Protein AF-A0A3D4V4F9-F1 (afdb_monomer_lite)

Foldseek 3Di:
DDEEEWEQAAADPLAFGWTALPDPVRHIDTQEAAEAEAQYKYKYALNRQDLLFFKAKAKPAAPQFAHGGDAPVQQQQQKWFQAPVGDIDGGVVNGRHRHGMIMGRHHRDPDQPDPPHIWIKMGGPNHGNHIYTYGYHD

Sequence (138 aa):
MGGHIYTVASVDGSSHYVFSGYNADGTNANDPSLYVIAGHTYIFDLAYANGSHPFAIRTGGSAAGAGTNLSSSNGGNNLIHISTNGTVTTGTSANAQSSGYLIWKVPHFAANQHASTGDYHYQCTSHAAMFGQIFIMS

Secondary structure (DSSP, 8-state):
--EEEEEEEEEETTTEEEETT-STTS--EESPPEEEETT-EEEEEETT--TTS-EEEEEEEBTTB--EEPPTTTTGGGEEEE-TT--EEEGGGGSSBSSEEEEEE----SS---TTS-EEEEEETTEEEEEEEEEEE-

Structure (mmCIF, N/CA/C/O backbone):
data_AF-A0A3D4V4F9-F1
#
_entry.id   AF-A0A3D4V4F9-F1
#
loop_
_atom_site.group_PDB
_atom_site.id
_atom_site.type_symbol
_atom_site.label_atom_id
_atom_site.label_alt_id
_atom_site.label_comp_id
_atom_site.label_asym_id
_atom_site.label_entity_id
_atom_site.label_seq_id
_atom_site.pdbx_PDB_ins_code
_atom_site.Cartn_x
_atom_site.Cartn_y
_atom_site.Cartn_z
_atom_site.occupancy
_atom_site.B_iso_or_equiv
_atom_site.auth_seq_id
_atom_site.auth_comp_id
_atom_site.auth_asym_id
_atom_site.auth_atom_id
_atom_site.pdbx_PDB_model_num
ATOM 1 N N . MET A 1 1 ? -14.754 -15.006 -1.760 1.00 49.28 1 MET A N 1
ATOM 2 C CA . MET A 1 1 ? -13.768 -13.946 -2.060 1.00 49.28 1 MET A CA 1
ATOM 3 C C . MET A 1 1 ? -12.435 -14.395 -1.493 1.00 49.28 1 MET A C 1
ATOM 5 O O . MET A 1 1 ? -12.379 -14.658 -0.298 1.00 49.28 1 MET A O 1
ATOM 9 N N . GLY A 1 2 ? -11.422 -14.593 -2.339 1.00 57.12 2 GLY A N 1
ATOM 10 C CA . GLY A 1 2 ? -10.064 -14.910 -1.886 1.00 57.12 2 GLY A CA 1
ATOM 11 C C . GLY A 1 2 ? -9.382 -13.657 -1.336 1.00 57.12 2 GLY A C 1
ATOM 12 O O . GLY A 1 2 ? -9.621 -12.563 -1.844 1.00 57.12 2 GLY A O 1
ATOM 13 N N . GLY A 1 3 ? -8.592 -13.807 -0.274 1.00 65.56 3 GLY A N 1
ATOM 14 C CA . GLY A 1 3 ? -7.684 -12.762 0.194 1.00 65.56 3 GLY A CA 1
ATOM 15 C C . GLY A 1 3 ? -6.326 -12.926 -0.480 1.00 65.56 3 GLY A C 1
ATOM 16 O O . GLY A 1 3 ? -5.833 -14.048 -0.581 1.00 65.56 3 GLY A O 1
ATOM 17 N N . HIS A 1 4 ? -5.731 -11.823 -0.930 1.00 90.12 4 HIS A N 1
ATOM 18 C CA . HIS A 1 4 ? -4.363 -11.797 -1.453 1.00 90.12 4 HIS A CA 1
ATOM 19 C C . HIS A 1 4 ? -3.451 -11.097 -0.445 1.00 90.12 4 HIS A C 1
ATOM 21 O O . HIS A 1 4 ? -3.852 -10.087 0.137 1.00 90.12 4 HIS A O 1
ATOM 27 N N . ILE A 1 5 ? -2.244 -11.624 -0.236 1.00 95.81 5 ILE A N 1
ATOM 28 C CA . ILE A 1 5 ? -1.264 -11.060 0.698 1.00 95.81 5 ILE A CA 1
ATOM 29 C C . ILE A 1 5 ? -0.084 -10.506 -0.098 1.00 95.81 5 ILE A C 1
ATOM 31 O O . ILE A 1 5 ? 0.519 -11.226 -0.890 1.00 95.81 5 ILE A O 1
ATOM 35 N N . TYR A 1 6 ? 0.247 -9.243 0.146 1.00 97.81 6 TYR A N 1
ATOM 36 C CA . TYR A 1 6 ? 1.509 -8.628 -0.238 1.00 97.81 6 TYR A CA 1
ATOM 37 C C . TYR A 1 6 ? 2.399 -8.523 1.000 1.00 97.81 6 TYR A C 1
ATOM 39 O O . TYR A 1 6 ? 2.051 -7.821 1.951 1.00 97.81 6 TYR A O 1
ATOM 47 N N . THR A 1 7 ? 3.549 -9.194 0.994 1.00 98.06 7 THR A N 1
ATOM 48 C CA . THR A 1 7 ? 4.531 -9.080 2.080 1.00 98.06 7 THR A CA 1
ATOM 49 C C . THR A 1 7 ? 5.506 -7.948 1.786 1.00 98.06 7 THR A C 1
ATOM 51 O O . THR A 1 7 ? 6.323 -8.040 0.870 1.00 98.06 7 THR A O 1
ATOM 54 N N . VAL A 1 8 ? 5.443 -6.887 2.589 1.00 98.31 8 VAL A N 1
ATOM 55 C CA . VAL A 1 8 ? 6.395 -5.772 2.585 1.00 98.31 8 VAL A CA 1
ATOM 56 C C . VAL A 1 8 ? 7.515 -6.125 3.564 1.00 98.31 8 VAL A C 1
ATOM 58 O O . VAL A 1 8 ? 7.430 -5.869 4.766 1.00 98.31 8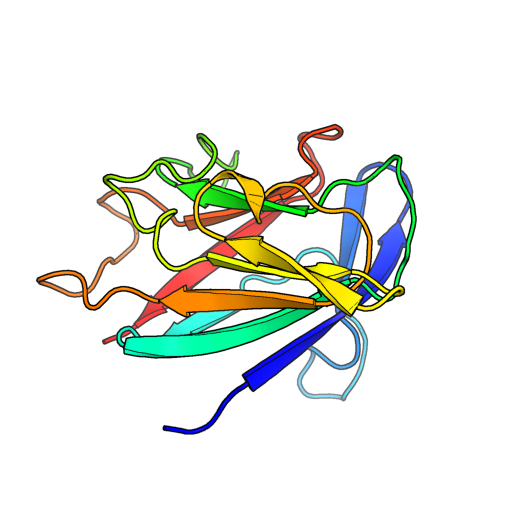 VAL A O 1
ATOM 61 N N . ALA A 1 9 ? 8.540 -6.807 3.059 1.00 97.75 9 ALA A N 1
ATOM 62 C CA . ALA A 1 9 ? 9.529 -7.497 3.885 1.00 97.75 9 ALA A CA 1
ATOM 63 C C . ALA A 1 9 ? 10.581 -6.568 4.496 1.00 97.75 9 ALA A C 1
ATOM 65 O O . ALA A 1 9 ? 11.042 -6.805 5.611 1.00 97.75 9 ALA A O 1
ATOM 66 N N . SER A 1 10 ? 10.978 -5.518 3.779 1.00 98.25 10 SER A N 1
ATOM 67 C CA . SER A 1 10 ? 11.996 -4.574 4.240 1.00 98.25 10 SER A CA 1
ATOM 68 C C . SER A 1 10 ? 11.801 -3.188 3.624 1.00 98.25 10 SER A C 1
ATOM 70 O O . SER A 1 10 ? 10.870 -2.946 2.852 1.00 98.25 10 SER A O 1
ATOM 72 N N . VAL A 1 11 ? 12.688 -2.267 3.991 1.00 97.69 11 VAL A N 1
ATOM 73 C CA . VAL A 1 11 ? 12.829 -0.945 3.375 1.00 97.69 11 VAL A CA 1
ATOM 74 C C . VAL A 1 11 ? 14.259 -0.786 2.868 1.00 97.69 11 VAL A C 1
ATOM 76 O O . VAL A 1 11 ? 15.183 -1.347 3.459 1.00 97.69 11 VAL A O 1
ATOM 79 N N . ASP A 1 12 ? 14.440 -0.028 1.794 1.00 97.06 12 ASP A N 1
ATOM 80 C CA . ASP A 1 12 ? 15.752 0.378 1.291 1.00 97.06 12 ASP A CA 1
ATOM 81 C C . ASP A 1 12 ? 15.937 1.879 1.537 1.00 97.06 12 ASP A C 1
ATOM 83 O O . ASP A 1 12 ? 15.415 2.738 0.812 1.00 97.06 12 ASP A O 1
ATOM 87 N N . GLY A 1 13 ? 16.603 2.181 2.654 1.00 96.12 13 GLY A N 1
ATOM 88 C CA . GLY A 1 13 ? 16.777 3.539 3.158 1.00 96.12 13 GLY A CA 1
ATOM 89 C C . GLY A 1 13 ? 15.450 4.297 3.259 1.00 96.12 13 GLY A C 1
ATOM 90 O O . GLY A 1 13 ? 14.454 3.785 3.767 1.00 96.12 13 GLY A O 1
ATOM 91 N N . SER A 1 14 ? 15.445 5.530 2.754 1.00 96.56 14 SER A N 1
ATOM 92 C CA . SER A 1 14 ? 14.262 6.398 2.657 1.00 96.56 14 SER A CA 1
ATOM 93 C C . SER A 1 14 ? 13.655 6.412 1.250 1.00 96.56 14 SER A C 1
ATOM 95 O O . SER A 1 14 ? 12.904 7.333 0.925 1.00 96.56 14 SER A O 1
ATOM 97 N N . SER A 1 15 ? 14.015 5.437 0.410 1.00 96.19 15 SER A N 1
ATOM 98 C CA . SER A 1 15 ? 13.671 5.440 -1.012 1.00 96.19 15 SER A CA 1
ATOM 99 C C . SER A 1 15 ? 12.641 4.389 -1.371 1.00 96.19 15 SER A C 1
ATOM 101 O O . SER A 1 15 ? 11.752 4.729 -2.136 1.00 96.19 15 SER A O 1
ATOM 103 N N . HIS A 1 16 ? 12.703 3.176 -0.795 1.00 97.75 16 HIS A N 1
ATOM 104 C CA . HIS A 1 16 ? 11.815 2.090 -1.227 1.00 97.75 16 HIS A CA 1
ATOM 105 C C . HIS A 1 16 ? 11.215 1.243 -0.110 1.00 97.75 16 HIS A C 1
ATOM 107 O O . HIS A 1 16 ? 11.893 0.892 0.858 1.00 97.75 16 HIS A O 1
ATOM 113 N N . TYR A 1 17 ? 9.961 0.830 -0.294 1.00 98.31 17 TYR A N 1
ATOM 114 C CA . TYR A 1 17 ? 9.454 -0.414 0.277 1.00 98.31 17 TYR A CA 1
ATOM 115 C C . TYR A 1 17 ? 9.880 -1.595 -0.596 1.00 98.31 17 TYR A C 1
ATOM 117 O O . TYR A 1 17 ? 9.827 -1.527 -1.823 1.00 98.31 17 TYR A O 1
ATOM 125 N N . VAL A 1 18 ? 10.261 -2.703 0.038 1.00 98.38 18 VAL A N 1
ATOM 126 C CA . VAL A 1 18 ? 10.689 -3.922 -0.656 1.00 98.38 18 VAL A CA 1
ATOM 127 C C . VAL A 1 18 ? 9.626 -5.001 -0.482 1.00 98.38 18 VAL A C 1
ATOM 129 O O . VAL A 1 18 ? 9.414 -5.522 0.616 1.00 98.38 18 VAL A O 1
ATOM 132 N N . PHE A 1 19 ? 8.955 -5.347 -1.576 1.00 98.50 19 PHE A N 1
ATOM 133 C CA . PHE A 1 19 ? 7.934 -6.389 -1.622 1.00 98.50 19 PHE A CA 1
ATOM 134 C C . PHE A 1 19 ? 8.591 -7.736 -1.913 1.00 98.50 19 PHE A C 1
ATOM 136 O O . PHE A 1 19 ? 9.328 -7.880 -2.891 1.00 98.50 19 PHE A O 1
ATOM 143 N N . SER A 1 20 ? 8.333 -8.726 -1.061 1.00 98.19 20 SER A N 1
ATOM 144 C CA . SER A 1 20 ? 8.934 -10.051 -1.194 1.00 98.19 20 SER A CA 1
ATOM 145 C C . SER A 1 20 ? 8.233 -10.890 -2.253 1.00 98.19 20 SER A C 1
ATOM 147 O O . SER A 1 20 ? 7.004 -10.932 -2.294 1.00 98.19 20 SER A O 1
ATOM 149 N N . GLY A 1 21 ? 9.021 -11.560 -3.100 1.00 96.69 21 GLY A N 1
ATOM 150 C CA . GLY A 1 21 ? 8.506 -12.519 -4.082 1.00 96.69 21 GLY A CA 1
ATOM 151 C C . GLY A 1 21 ? 7.553 -11.928 -5.120 1.00 96.69 21 GLY A C 1
ATOM 152 O O . GLY A 1 21 ? 6.711 -12.648 -5.647 1.00 96.69 21 GLY A O 1
ATOM 153 N N . TYR A 1 22 ? 7.642 -10.621 -5.375 1.00 95.88 22 TYR A N 1
ATOM 154 C CA . TYR A 1 22 ? 6.712 -9.921 -6.257 1.00 95.88 22 TYR A CA 1
ATOM 155 C C . TYR A 1 22 ? 6.943 -10.240 -7.740 1.00 95.88 22 TYR A C 1
ATOM 157 O O . TYR A 1 22 ? 5.991 -10.324 -8.516 1.00 95.88 22 TYR A O 1
ATOM 165 N N . ASN A 1 23 ? 8.204 -10.394 -8.148 1.00 94.62 23 ASN A N 1
ATOM 166 C CA . ASN A 1 23 ? 8.543 -10.631 -9.547 1.00 94.62 23 ASN A CA 1
ATOM 167 C C . ASN A 1 23 ? 8.174 -12.057 -9.975 1.00 94.62 23 ASN A C 1
ATOM 169 O O . ASN A 1 23 ? 8.104 -12.977 -9.162 1.00 94.62 23 ASN A O 1
ATOM 173 N N . ALA A 1 24 ? 7.996 -12.261 -11.282 1.00 92.81 24 ALA A N 1
ATOM 174 C CA . ALA A 1 24 ? 7.610 -13.559 -11.845 1.00 92.81 24 ALA A CA 1
ATOM 175 C C . ALA A 1 24 ? 8.626 -14.686 -11.571 1.00 92.81 24 ALA A C 1
ATOM 177 O O . ALA A 1 24 ? 8.258 -15.858 -11.566 1.00 92.81 24 ALA A O 1
ATOM 178 N N . ASP A 1 25 ? 9.893 -14.340 -11.337 1.00 95.69 25 ASP A N 1
ATOM 179 C CA . ASP A 1 25 ? 10.963 -15.268 -10.957 1.00 95.69 25 ASP A CA 1
ATOM 180 C C . ASP A 1 25 ? 11.056 -15.507 -9.435 1.00 95.69 25 ASP A C 1
ATOM 182 O O . ASP A 1 25 ? 11.952 -16.211 -8.971 1.00 95.69 25 ASP A O 1
ATOM 186 N N . GLY A 1 26 ? 10.138 -14.931 -8.653 1.00 93.50 26 GLY A N 1
ATOM 187 C CA . GLY A 1 26 ? 10.106 -15.025 -7.196 1.00 93.50 26 GLY A CA 1
ATOM 188 C C . GLY A 1 26 ? 11.082 -14.090 -6.480 1.00 93.50 26 GLY A C 1
ATOM 189 O O . GLY A 1 26 ? 11.240 -14.204 -5.264 1.00 93.50 26 GLY A O 1
ATOM 190 N N . THR A 1 27 ? 11.742 -13.167 -7.184 1.00 97.69 27 THR A N 1
ATOM 191 C CA . THR A 1 27 ? 12.603 -12.159 -6.552 1.00 97.69 27 THR A CA 1
ATOM 192 C C . THR A 1 27 ? 11.800 -10.992 -5.968 1.00 97.69 27 THR A C 1
ATOM 194 O O . THR A 1 27 ? 10.616 -10.790 -6.257 1.00 97.69 27 THR A O 1
ATOM 197 N N . ASN A 1 28 ? 12.453 -10.215 -5.103 1.00 98.19 28 ASN A N 1
ATOM 198 C CA . ASN A 1 28 ? 11.858 -9.034 -4.486 1.00 98.19 28 ASN A CA 1
ATOM 199 C C . ASN A 1 28 ? 11.764 -7.867 -5.481 1.00 98.19 28 ASN A C 1
ATOM 201 O O . ASN A 1 28 ? 12.589 -7.748 -6.386 1.00 98.19 28 ASN A O 1
ATOM 205 N N . ALA A 1 29 ? 10.812 -6.962 -5.259 1.00 98.25 29 ALA A N 1
ATOM 206 C CA . ALA A 1 29 ? 10.675 -5.728 -6.028 1.00 98.25 29 ALA A CA 1
ATOM 207 C C . ALA A 1 29 ? 10.672 -4.497 -5.116 1.00 98.25 29 ALA A C 1
ATOM 209 O O . ALA A 1 29 ? 10.043 -4.507 -4.056 1.00 98.25 29 ALA A O 1
ATOM 210 N N . ASN A 1 30 ? 11.339 -3.431 -5.560 1.00 98.25 30 ASN A N 1
ATOM 211 C CA . ASN A 1 30 ? 11.293 -2.120 -4.918 1.00 98.25 30 ASN A CA 1
ATOM 212 C C . ASN A 1 30 ? 10.114 -1.329 -5.479 1.00 98.25 30 ASN A C 1
ATOM 214 O O . ASN A 1 30 ? 10.015 -1.168 -6.694 1.00 98.25 30 ASN A O 1
ATOM 218 N N . ASP A 1 31 ? 9.236 -0.870 -4.590 1.00 96.75 31 ASP A N 1
ATOM 219 C CA . ASP A 1 31 ? 8.030 -0.101 -4.900 1.00 96.75 31 ASP A CA 1
ATOM 220 C C . ASP A 1 31 ? 7.269 -0.558 -6.172 1.00 96.75 31 ASP A C 1
ATOM 222 O O . ASP A 1 31 ? 6.968 0.253 -7.058 1.00 96.75 31 ASP A O 1
ATOM 226 N N . PRO A 1 32 ? 6.928 -1.856 -6.316 1.00 96.44 32 PRO A N 1
ATOM 227 C CA . PRO A 1 32 ? 6.210 -2.318 -7.493 1.00 96.44 32 PRO A CA 1
ATOM 228 C C . PRO A 1 32 ? 4.846 -1.636 -7.643 1.00 96.44 32 PRO A C 1
ATOM 230 O O . PRO A 1 32 ? 4.140 -1.362 -6.669 1.00 96.44 32 PRO A O 1
ATOM 233 N N . SER A 1 33 ? 4.419 -1.453 -8.890 1.00 92.81 33 SER A N 1
ATOM 234 C CA . SER A 1 33 ? 3.011 -1.172 -9.175 1.00 92.81 33 SER A CA 1
ATOM 235 C C . SER A 1 33 ? 2.168 -2.392 -8.841 1.00 92.81 33 SER A C 1
ATOM 237 O O . SER A 1 33 ? 2.476 -3.471 -9.338 1.00 92.81 33 SER A O 1
ATOM 239 N N . LEU A 1 34 ? 1.113 -2.226 -8.048 1.00 93.25 34 LEU A N 1
ATOM 240 C CA . LEU A 1 34 ? 0.214 -3.299 -7.627 1.00 93.25 34 LEU A CA 1
ATOM 241 C C . LEU A 1 34 ? -1.067 -3.289 -8.452 1.00 93.25 34 LEU A C 1
ATOM 243 O O . LEU A 1 34 ? -1.574 -2.230 -8.815 1.00 93.25 34 LEU A O 1
ATOM 247 N N . TYR A 1 35 ? -1.630 -4.471 -8.677 1.00 89.81 35 TYR A N 1
ATOM 248 C CA . TYR A 1 35 ? -2.887 -4.646 -9.397 1.00 89.81 35 TYR A CA 1
ATOM 249 C C . TYR A 1 35 ? -3.878 -5.347 -8.476 1.00 89.81 35 TYR A C 1
ATOM 251 O O . TYR A 1 35 ? -3.644 -6.463 -8.009 1.00 89.81 35 TYR A O 1
ATOM 259 N N . VAL A 1 36 ? -4.972 -4.664 -8.165 1.00 89.88 36 VAL A N 1
ATOM 260 C CA . VAL A 1 36 ? -6.000 -5.126 -7.230 1.00 89.88 36 VAL A CA 1
ATOM 261 C C . VAL A 1 36 ? -7.365 -5.097 -7.902 1.00 89.88 36 VAL A C 1
ATOM 263 O O . VAL A 1 36 ? -7.547 -4.394 -8.886 1.00 89.88 36 VAL A O 1
ATOM 266 N N . ILE A 1 37 ? -8.330 -5.855 -7.392 1.00 88.19 37 ILE A N 1
ATOM 267 C CA . ILE A 1 37 ? -9.684 -5.943 -7.945 1.00 88.19 37 ILE A CA 1
ATOM 268 C C . ILE A 1 37 ? -10.662 -5.285 -6.968 1.00 88.19 37 ILE A C 1
ATOM 270 O O . ILE A 1 37 ? -10.602 -5.504 -5.754 1.00 88.19 37 ILE A O 1
ATOM 274 N N . ALA A 1 38 ? -11.582 -4.480 -7.488 1.00 86.00 38 ALA A N 1
ATOM 275 C CA . ALA A 1 38 ? -12.663 -3.883 -6.726 1.00 86.00 38 ALA A CA 1
ATOM 276 C C . ALA A 1 38 ? -13.509 -4.968 -6.032 1.00 86.00 38 ALA A C 1
ATOM 278 O O . ALA A 1 38 ? -13.699 -6.079 -6.531 1.00 86.00 38 ALA A O 1
ATOM 279 N N . GLY A 1 39 ? -13.982 -4.679 -4.819 1.00 85.06 39 GLY A N 1
ATOM 280 C CA . GLY A 1 39 ? -14.743 -5.635 -4.012 1.00 85.06 39 GLY A CA 1
ATOM 281 C C . GLY A 1 39 ? -13.928 -6.799 -3.428 1.00 85.06 39 GLY A C 1
ATOM 282 O O . GLY A 1 39 ? -14.497 -7.611 -2.699 1.00 85.06 39 GLY A O 1
ATOM 283 N N . HIS A 1 40 ? -12.619 -6.889 -3.694 1.00 90.88 40 HIS A N 1
ATOM 284 C CA . HIS A 1 40 ? -11.741 -7.888 -3.083 1.00 90.88 40 HIS A CA 1
ATOM 285 C C . HIS A 1 40 ? -11.037 -7.348 -1.834 1.00 90.88 40 HIS A C 1
ATOM 287 O O . HIS A 1 40 ? -10.971 -6.144 -1.579 1.00 90.88 40 HIS A O 1
ATOM 293 N N . THR A 1 41 ? -10.524 -8.276 -1.024 1.00 94.69 41 THR A N 1
ATOM 294 C CA . THR A 1 41 ? -9.733 -7.952 0.166 1.00 94.69 41 THR A CA 1
ATOM 295 C C . THR A 1 41 ? -8.262 -8.223 -0.102 1.00 94.69 41 THR A C 1
ATOM 297 O O . THR A 1 41 ? -7.897 -9.330 -0.502 1.00 94.69 41 THR A O 1
ATOM 300 N N . TYR A 1 42 ? -7.429 -7.227 0.177 1.00 96.75 42 TYR A N 1
ATOM 301 C CA . TYR A 1 42 ? -5.976 -7.335 0.109 1.00 96.75 42 TYR A CA 1
ATOM 302 C C . TYR A 1 42 ? -5.379 -7.082 1.485 1.00 96.75 42 TYR A C 1
ATOM 304 O O . TYR A 1 42 ? -5.865 -6.237 2.239 1.00 96.75 42 TYR A O 1
ATOM 312 N N . ILE A 1 43 ? -4.334 -7.833 1.807 1.00 98.12 43 ILE A N 1
ATOM 313 C CA . ILE A 1 43 ? -3.594 -7.731 3.057 1.00 98.12 43 ILE A CA 1
ATOM 314 C C . ILE A 1 43 ? -2.176 -7.293 2.714 1.00 98.12 43 ILE A C 1
ATOM 316 O O . ILE A 1 43 ? -1.507 -7.927 1.905 1.00 98.12 43 ILE A O 1
ATOM 320 N N . PHE A 1 44 ? -1.722 -6.225 3.348 1.00 98.44 44 PHE A N 1
ATOM 321 C CA . PHE A 1 44 ? -0.335 -5.798 3.361 1.00 98.44 44 PHE A CA 1
ATOM 322 C C . PHE A 1 44 ? 0.267 -6.253 4.688 1.00 98.44 44 PHE A C 1
ATOM 324 O O . PHE A 1 44 ? -0.105 -5.753 5.751 1.00 98.44 44 PHE A O 1
ATOM 331 N N . ASP A 1 45 ? 1.153 -7.239 4.621 1.00 98.38 45 ASP A N 1
ATOM 332 C CA . ASP A 1 45 ? 1.950 -7.693 5.755 1.00 98.38 45 ASP A CA 1
ATOM 333 C C . ASP A 1 45 ? 3.177 -6.783 5.887 1.00 98.38 45 ASP A C 1
ATOM 335 O O . ASP A 1 45 ? 4.100 -6.829 5.072 1.00 98.38 45 ASP A O 1
ATOM 339 N N . LEU A 1 46 ? 3.152 -5.905 6.890 1.00 98.56 46 LEU A N 1
ATOM 340 C CA . LEU A 1 46 ? 4.174 -4.895 7.161 1.00 98.56 46 LEU A CA 1
ATOM 341 C C . LEU A 1 46 ? 5.315 -5.506 7.994 1.00 98.56 46 LEU A C 1
ATOM 343 O O . LEU A 1 46 ? 5.619 -5.056 9.104 1.00 98.56 46 LEU A O 1
ATOM 347 N N . ALA A 1 47 ? 5.932 -6.560 7.461 1.00 97.69 47 ALA A N 1
ATOM 348 C CA . ALA A 1 47 ? 6.921 -7.386 8.152 1.00 97.69 47 ALA A CA 1
ATOM 349 C C . ALA A 1 47 ? 8.225 -6.641 8.500 1.00 97.69 47 ALA A C 1
ATOM 351 O O . ALA A 1 47 ? 8.923 -7.031 9.435 1.00 97.69 47 ALA A O 1
ATOM 352 N N . TYR A 1 48 ? 8.530 -5.536 7.809 1.00 96.69 48 TYR A N 1
ATOM 353 C CA . TYR A 1 48 ? 9.704 -4.696 8.086 1.00 96.69 48 TYR A CA 1
ATOM 354 C C . TYR A 1 48 ? 9.717 -4.077 9.499 1.00 96.69 48 TYR A C 1
ATOM 356 O O . TYR A 1 48 ? 10.785 -3.720 9.993 1.00 96.69 48 TYR A O 1
ATOM 364 N N . ALA A 1 49 ? 8.544 -3.918 10.129 1.00 94.19 49 ALA A N 1
ATOM 365 C CA . ALA A 1 49 ? 8.361 -3.515 11.527 1.00 94.19 49 ALA A CA 1
ATOM 366 C C . ALA A 1 49 ? 9.210 -2.309 12.002 1.00 94.19 49 ALA A C 1
ATOM 368 O O . ALA A 1 49 ? 9.794 -2.332 13.087 1.00 94.19 49 ALA A O 1
ATOM 369 N N . ASN A 1 50 ? 9.266 -1.231 11.210 1.00 93.06 50 ASN A N 1
ATOM 370 C CA . ASN A 1 50 ? 10.079 -0.045 11.503 1.00 93.06 50 ASN A CA 1
ATOM 371 C C . ASN A 1 50 ? 9.227 1.229 11.599 1.00 93.06 50 ASN A C 1
ATOM 373 O O . ASN A 1 50 ? 8.691 1.709 10.599 1.00 93.06 50 ASN A O 1
ATOM 377 N N . GLY A 1 51 ? 9.170 1.825 12.796 1.00 92.88 51 GLY A N 1
ATOM 378 C CA . GLY A 1 51 ? 8.384 3.028 13.094 1.00 92.88 51 GLY A CA 1
ATOM 379 C C . GLY A 1 51 ? 8.642 4.229 12.174 1.00 92.88 51 GLY A C 1
ATOM 380 O O . GLY A 1 51 ? 7.713 4.994 11.927 1.00 92.88 51 GLY A O 1
ATOM 381 N N . SER A 1 52 ? 9.846 4.363 11.609 1.00 96.88 52 SER A N 1
ATOM 382 C CA . SER A 1 52 ? 10.225 5.473 10.721 1.00 96.88 52 SER A CA 1
ATOM 383 C C . SER A 1 52 ? 9.593 5.406 9.330 1.00 96.88 52 SER A C 1
ATOM 385 O O . SER A 1 52 ? 9.657 6.392 8.595 1.00 96.88 52 SER A O 1
ATOM 387 N N . HIS A 1 53 ? 8.961 4.285 8.962 1.00 97.81 53 HIS A N 1
ATOM 388 C CA . HIS A 1 53 ? 8.407 4.086 7.623 1.00 97.81 53 HIS A CA 1
ATOM 389 C C . HIS A 1 53 ? 6.910 3.739 7.635 1.00 97.81 53 HIS A C 1
ATOM 391 O O . HIS A 1 53 ? 6.559 2.629 7.240 1.00 97.81 53 HIS A O 1
ATOM 397 N N . PRO A 1 54 ? 5.996 4.640 8.040 1.00 98.31 54 PRO A N 1
ATOM 398 C CA . PRO A 1 54 ? 4.571 4.311 8.110 1.00 98.31 54 PRO A CA 1
ATOM 399 C C . PRO A 1 54 ? 3.956 4.148 6.719 1.00 98.31 54 PRO A C 1
ATOM 401 O O . PRO A 1 54 ? 4.005 5.080 5.918 1.00 98.31 54 PRO A O 1
ATOM 404 N N . PHE A 1 55 ? 3.373 2.982 6.442 1.00 98.56 55 PHE A N 1
ATOM 405 C CA . PHE A 1 55 ? 2.761 2.619 5.165 1.00 98.56 55 PHE A CA 1
ATOM 406 C C . PHE A 1 55 ? 1.318 3.117 5.110 1.00 98.56 55 PHE A C 1
ATOM 408 O O . PHE A 1 55 ? 0.489 2.739 5.946 1.00 98.56 55 PHE A O 1
ATOM 415 N N . ALA A 1 56 ? 1.001 3.954 4.123 1.00 97.69 56 ALA A N 1
ATOM 416 C CA . ALA A 1 56 ? -0.345 4.472 3.936 1.00 97.69 56 ALA A CA 1
ATOM 417 C C . ALA A 1 56 ? -0.879 4.236 2.530 1.00 97.69 56 ALA A C 1
ATOM 419 O O . ALA A 1 56 ? -0.183 4.488 1.550 1.00 97.69 56 ALA A O 1
ATOM 420 N N . ILE A 1 57 ? -2.154 3.857 2.441 1.00 95.81 57 ILE A N 1
ATOM 421 C CA . ILE A 1 57 ? -2.905 3.916 1.187 1.00 95.81 57 ILE A CA 1
ATOM 422 C C . ILE A 1 57 ? -3.385 5.355 0.982 1.00 95.81 57 ILE A C 1
ATOM 424 O O . ILE A 1 57 ? -3.906 5.998 1.906 1.00 95.81 57 ILE A O 1
ATOM 428 N N . ARG A 1 58 ? -3.187 5.862 -0.229 1.00 93.38 58 ARG A N 1
ATOM 429 C CA . ARG A 1 58 ? -3.461 7.238 -0.638 1.00 93.38 58 ARG A CA 1
ATOM 430 C C . ARG A 1 58 ? -4.210 7.263 -1.968 1.00 93.38 58 ARG A C 1
ATOM 432 O O . ARG A 1 58 ? -4.187 6.279 -2.701 1.00 93.38 58 ARG A O 1
ATOM 439 N N . THR A 1 59 ? -4.879 8.372 -2.263 1.00 88.56 59 THR A N 1
ATOM 440 C CA . THR A 1 59 ? -5.601 8.614 -3.522 1.00 88.56 59 THR A CA 1
ATOM 441 C C . THR A 1 59 ? -5.373 10.044 -4.017 1.00 88.56 59 THR A C 1
ATOM 443 O O . THR A 1 59 ? -4.874 10.900 -3.279 1.00 88.56 59 THR A O 1
ATOM 446 N N . GLY A 1 60 ? -5.746 10.317 -5.268 1.00 84.00 60 GLY A N 1
ATOM 447 C CA . GLY A 1 60 ? -5.553 11.625 -5.896 1.00 84.00 60 GLY A CA 1
ATOM 448 C C . GLY A 1 60 ? -4.096 11.902 -6.264 1.00 84.00 60 GLY A C 1
ATOM 449 O O . GLY A 1 60 ? -3.723 13.065 -6.403 1.00 84.00 60 GLY A O 1
ATOM 450 N N . GLY A 1 61 ? -3.272 10.855 -6.351 1.00 77.81 61 GLY A N 1
ATOM 451 C CA . GLY A 1 61 ? -1.885 10.958 -6.780 1.00 77.81 61 GLY A CA 1
ATOM 452 C C . GLY A 1 61 ? -1.725 10.987 -8.300 1.00 77.81 61 GLY A C 1
ATOM 453 O O . GLY A 1 61 ? -2.681 11.153 -9.052 1.00 77.81 61 GLY A O 1
ATOM 454 N N . SER A 1 62 ? -0.479 10.858 -8.732 1.00 72.81 62 SER A N 1
ATOM 455 C CA . SER A 1 62 ? -0.039 10.662 -10.110 1.00 72.81 62 SER A CA 1
ATOM 456 C C . SER A 1 62 ? 1.184 9.746 -10.100 1.00 72.81 62 SER A C 1
ATOM 458 O O . SER A 1 62 ? 1.780 9.511 -9.047 1.00 72.81 62 SER A O 1
ATOM 460 N N . ALA A 1 63 ? 1.657 9.308 -11.267 1.00 68.38 63 ALA A N 1
ATOM 461 C CA . ALA A 1 63 ? 2.906 8.545 -11.370 1.00 68.38 63 ALA A CA 1
ATOM 462 C C . ALA A 1 63 ? 4.119 9.221 -10.688 1.00 68.38 63 ALA A C 1
ATOM 464 O O . ALA A 1 63 ? 5.044 8.530 -10.278 1.00 68.38 63 ALA A O 1
ATOM 465 N N . ALA A 1 64 ? 4.107 10.551 -10.529 1.00 70.50 64 ALA A N 1
ATOM 466 C CA . ALA A 1 64 ? 5.175 11.309 -9.877 1.00 70.50 64 ALA A CA 1
ATOM 467 C C . ALA A 1 64 ? 4.952 11.569 -8.370 1.00 70.50 64 ALA A C 1
ATOM 469 O O . ALA A 1 64 ? 5.810 12.181 -7.734 1.00 70.50 64 ALA A O 1
ATOM 470 N N . GLY A 1 65 ? 3.826 11.151 -7.776 1.00 74.81 65 GLY A N 1
ATOM 471 C CA . GLY A 1 65 ? 3.588 11.336 -6.341 1.00 74.81 65 GLY A CA 1
ATOM 472 C C . GLY A 1 65 ? 2.214 10.880 -5.851 1.00 74.81 65 GLY A C 1
ATOM 473 O O . GLY A 1 65 ? 1.219 10.982 -6.554 1.00 74.81 65 GLY A O 1
ATOM 474 N N . ALA A 1 66 ? 2.141 10.426 -4.602 1.00 81.06 66 ALA A N 1
ATOM 475 C CA . ALA A 1 66 ? 1.044 9.588 -4.117 1.00 81.06 66 ALA A CA 1
ATOM 476 C C . ALA A 1 66 ? -0.224 10.299 -3.585 1.00 81.06 66 ALA A C 1
ATOM 478 O O . ALA A 1 66 ? -1.060 9.651 -2.965 1.00 81.06 66 ALA A O 1
ATOM 479 N N . GLY A 1 67 ? -0.410 11.609 -3.781 1.00 88.81 67 GLY A N 1
ATOM 480 C CA . GLY A 1 67 ? -1.659 12.293 -3.391 1.00 88.81 67 GLY A CA 1
ATOM 481 C C . GLY A 1 67 ? -1.864 12.405 -1.873 1.00 88.81 67 GLY A C 1
ATOM 482 O O . GLY A 1 67 ? -0.927 12.736 -1.149 1.00 88.81 67 GLY A O 1
ATOM 483 N N . THR A 1 68 ? -3.070 12.154 -1.351 1.00 90.38 68 THR A N 1
ATOM 484 C CA . THR A 1 68 ? -3.422 12.271 0.085 1.00 90.38 68 THR A CA 1
ATOM 485 C C . THR A 1 68 ? -3.925 10.952 0.674 1.00 90.38 68 THR A C 1
ATOM 487 O O . THR A 1 68 ? -4.456 10.111 -0.044 1.00 90.38 68 THR A O 1
ATOM 490 N N . ASN A 1 69 ? -3.755 10.748 1.987 1.00 93.50 69 ASN A N 1
ATOM 491 C CA . ASN A 1 69 ? -4.266 9.556 2.677 1.00 93.50 69 ASN A CA 1
ATOM 492 C C . ASN A 1 69 ? -5.773 9.375 2.457 1.00 93.50 69 ASN A C 1
ATOM 494 O O . ASN A 1 69 ? -6.518 10.352 2.355 1.00 93.50 69 ASN A O 1
ATOM 498 N N . LEU A 1 70 ? -6.225 8.117 2.457 1.00 90.00 70 LEU A N 1
ATOM 499 C CA . LEU A 1 70 ? -7.655 7.830 2.406 1.00 90.00 70 LEU A CA 1
ATOM 500 C C . LEU A 1 70 ? -8.407 8.506 3.570 1.00 90.00 70 LEU A C 1
ATOM 502 O O . LEU A 1 70 ? -7.987 8.455 4.726 1.00 90.00 70 LEU A O 1
ATOM 506 N N . SER A 1 71 ? -9.542 9.113 3.244 1.00 86.44 71 SER A N 1
ATOM 507 C CA . SER A 1 71 ? -10.567 9.648 4.128 1.00 86.44 71 SER A CA 1
ATOM 508 C C . SER A 1 71 ? -11.761 8.687 4.214 1.00 86.44 71 SER A C 1
ATOM 510 O O . SER A 1 71 ? -11.870 7.701 3.481 1.00 86.44 71 SER A O 1
ATOM 512 N N . SER A 1 72 ? -12.722 8.990 5.085 1.00 83.31 72 SER A N 1
ATOM 513 C CA . SER A 1 72 ? -13.965 8.216 5.187 1.00 83.31 72 SER A CA 1
ATOM 514 C C . SER A 1 72 ? -14.793 8.202 3.892 1.00 83.31 72 SER A C 1
ATOM 516 O O . SER A 1 72 ? -15.549 7.258 3.672 1.00 83.31 72 SER A O 1
ATOM 518 N N . SER A 1 73 ? -14.636 9.200 3.016 1.00 77.06 73 SER A N 1
ATOM 519 C CA . SER A 1 73 ? -15.406 9.337 1.773 1.00 77.06 73 SER A CA 1
ATOM 520 C C . SER A 1 73 ? -14.764 8.686 0.543 1.00 77.06 73 SER A C 1
ATOM 522 O O . SER A 1 73 ? -15.418 8.606 -0.492 1.00 77.06 73 SER A O 1
ATOM 524 N N . ASN A 1 74 ? -13.519 8.204 0.630 1.00 75.50 74 ASN A N 1
ATOM 525 C CA . ASN A 1 74 ? -12.780 7.635 -0.510 1.00 75.50 74 ASN A CA 1
ATOM 526 C C . ASN A 1 74 ? -12.208 6.229 -0.228 1.00 75.50 74 ASN A C 1
ATOM 528 O O . ASN A 1 74 ? -11.201 5.820 -0.794 1.00 75.50 74 ASN A O 1
ATOM 532 N N . GLY A 1 75 ? -12.861 5.475 0.659 1.00 79.88 75 GLY A N 1
ATOM 533 C CA . GLY A 1 75 ? -12.494 4.088 0.957 1.00 79.88 75 GLY A CA 1
ATOM 534 C C . GLY A 1 75 ? -11.685 3.889 2.237 1.00 79.88 75 GLY A C 1
ATOM 535 O O . GLY A 1 75 ? -11.425 2.745 2.600 1.00 79.88 75 GLY A O 1
ATOM 536 N N . GLY A 1 76 ? -11.356 4.951 2.979 1.00 87.06 76 GLY A N 1
ATOM 537 C CA . GLY A 1 76 ? -10.681 4.846 4.276 1.00 87.06 76 GLY A CA 1
ATOM 538 C C . GLY A 1 76 ? -11.497 4.092 5.329 1.00 87.06 76 GLY A C 1
ATOM 539 O O . GLY A 1 76 ? -10.917 3.402 6.157 1.00 87.06 76 GLY A O 1
ATOM 540 N N . ASN A 1 77 ? -12.836 4.126 5.258 1.00 90.06 77 ASN A N 1
ATOM 541 C CA . ASN A 1 77 ? -13.720 3.335 6.134 1.00 90.06 77 ASN A CA 1
ATOM 542 C C . ASN A 1 77 ? -13.537 1.813 5.987 1.00 90.06 77 ASN A C 1
ATOM 544 O O . ASN A 1 77 ? -13.948 1.056 6.862 1.00 90.06 77 ASN A O 1
ATOM 548 N N . ASN A 1 78 ? -12.908 1.369 4.900 1.00 92.31 78 ASN A N 1
ATOM 549 C CA . ASN A 1 78 ? -12.721 -0.040 4.582 1.00 92.31 78 ASN A CA 1
ATOM 550 C C . ASN A 1 78 ? -11.335 -0.576 4.971 1.00 92.31 78 ASN A C 1
ATOM 552 O O . ASN A 1 78 ? -10.955 -1.674 4.549 1.00 92.31 78 ASN A O 1
ATOM 556 N N . LEU A 1 79 ? -10.576 0.200 5.743 1.00 96.94 79 LEU A N 1
ATOM 557 C CA . LEU A 1 79 ? -9.297 -0.213 6.299 1.00 96.94 79 LEU A CA 1
ATOM 558 C C . LEU A 1 79 ? -9.495 -0.870 7.666 1.00 96.94 79 LEU A C 1
ATOM 560 O O . LEU A 1 79 ? -10.291 -0.416 8.493 1.00 96.94 79 LEU A O 1
ATOM 564 N N . ILE A 1 80 ? -8.742 -1.937 7.895 1.00 98.44 80 ILE A N 1
ATOM 565 C CA . ILE A 1 80 ? -8.602 -2.611 9.181 1.00 98.44 80 ILE A CA 1
ATOM 566 C C . ILE A 1 80 ? -7.111 -2.821 9.385 1.00 98.44 80 ILE A C 1
ATOM 568 O O . ILE A 1 80 ? -6.433 -3.291 8.479 1.00 98.44 80 ILE A O 1
ATOM 572 N N . HIS A 1 81 ? -6.598 -2.503 10.561 1.00 98.69 81 HIS A N 1
ATOM 573 C CA . HIS A 1 81 ? -5.225 -2.818 10.922 1.00 98.69 81 HIS A CA 1
ATOM 574 C C . HIS A 1 81 ? -5.212 -3.704 12.152 1.00 98.69 81 HIS A C 1
ATOM 576 O O . HIS A 1 81 ? -6.012 -3.515 13.067 1.00 98.69 81 HIS A O 1
ATOM 582 N N . ILE A 1 82 ? -4.327 -4.694 12.134 1.00 98.62 82 ILE A N 1
ATOM 583 C CA . ILE A 1 82 ? -4.069 -5.594 13.251 1.00 98.62 82 ILE A CA 1
ATOM 584 C C . ILE A 1 82 ? -2.590 -5.451 13.589 1.00 98.62 82 ILE A C 1
ATOM 586 O O . ILE A 1 82 ? -1.723 -5.864 12.815 1.00 98.62 82 ILE A O 1
ATOM 590 N N . SER A 1 83 ? -2.294 -4.850 14.736 1.00 98.12 83 SER A N 1
ATOM 591 C CA . SER A 1 83 ? -0.924 -4.711 15.225 1.00 98.12 83 SER A CA 1
ATOM 592 C C . SER A 1 83 ? -0.339 -6.059 15.661 1.00 98.12 83 SER A C 1
ATOM 594 O O . SER A 1 83 ? -1.046 -7.043 15.884 1.00 98.12 83 SER A O 1
ATOM 596 N N . THR A 1 84 ? 0.976 -6.097 15.866 1.00 96.75 84 THR A N 1
ATOM 597 C CA . THR A 1 84 ? 1.698 -7.298 16.322 1.00 96.75 84 THR A CA 1
ATOM 598 C C . THR A 1 84 ? 1.287 -7.782 17.717 1.00 96.75 84 THR A C 1
ATOM 600 O O . THR A 1 84 ? 1.473 -8.954 18.030 1.00 96.75 84 THR A O 1
ATOM 603 N N . ASN A 1 85 ? 0.696 -6.915 18.546 1.00 96.69 85 ASN A N 1
ATOM 604 C CA . ASN A 1 85 ? 0.115 -7.280 19.844 1.00 96.69 85 ASN A CA 1
ATOM 605 C C . ASN A 1 85 ? -1.401 -7.559 19.789 1.00 96.69 85 ASN A C 1
ATOM 607 O O . ASN A 1 85 ? -2.025 -7.714 20.835 1.00 96.69 85 ASN A O 1
ATOM 611 N N . GLY A 1 86 ? -1.994 -7.621 18.593 1.00 97.31 86 GLY A N 1
ATOM 612 C CA . GLY A 1 86 ? -3.401 -7.973 18.388 1.00 97.31 86 GLY A CA 1
ATOM 613 C C . GLY A 1 86 ? -4.399 -6.825 18.564 1.00 97.31 86 GLY A C 1
ATOM 614 O O . GLY A 1 86 ? -5.602 -7.060 18.460 1.00 97.31 86 GLY A O 1
ATOM 615 N N . THR A 1 87 ? -3.943 -5.591 18.801 1.00 98.25 87 THR A N 1
ATOM 616 C CA . THR A 1 87 ? -4.822 -4.415 18.790 1.00 98.25 87 THR A CA 1
ATOM 617 C C . THR A 1 87 ? -5.374 -4.200 17.387 1.00 98.25 87 THR A C 1
ATOM 619 O O . THR A 1 87 ? -4.630 -4.184 16.406 1.00 98.25 87 THR A O 1
ATOM 622 N N . VAL A 1 88 ? -6.688 -3.998 17.304 1.00 98.69 88 VAL A N 1
ATOM 623 C CA . VAL A 1 88 ? -7.379 -3.734 16.044 1.00 98.69 88 VAL A CA 1
ATOM 624 C C . VAL A 1 88 ? -7.783 -2.270 15.969 1.00 98.69 88 VAL A C 1
ATOM 626 O O . VAL A 1 88 ? -8.461 -1.761 16.862 1.00 98.69 88 VAL A O 1
ATOM 629 N N . THR A 1 89 ? -7.419 -1.608 14.878 1.00 98.56 89 THR A N 1
ATOM 630 C CA . THR A 1 89 ? -7.938 -0.288 14.506 1.00 98.56 89 THR A CA 1
ATOM 631 C C . THR A 1 89 ? -8.678 -0.385 13.176 1.00 98.56 89 THR A C 1
ATOM 633 O O . THR A 1 89 ? -8.490 -1.317 12.392 1.00 98.56 89 THR A O 1
ATOM 636 N N . THR A 1 90 ? -9.601 0.545 12.933 1.00 98.19 90 THR A N 1
ATOM 637 C CA . THR A 1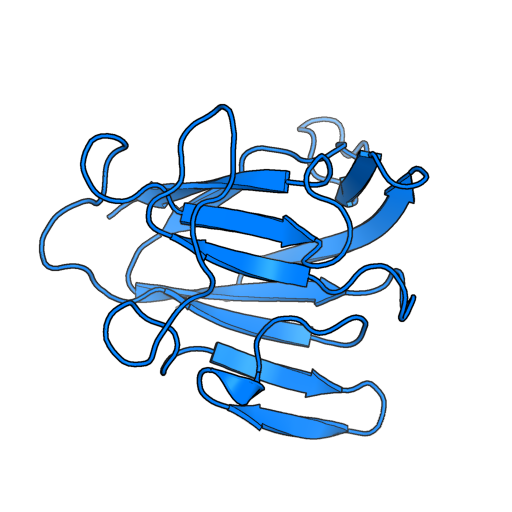 90 ? -10.453 0.532 11.735 1.00 98.19 90 THR A CA 1
ATOM 638 C C . THR A 1 90 ? -10.634 1.933 11.171 1.00 98.19 90 THR A C 1
ATOM 640 O O . THR A 1 90 ? -10.331 2.940 11.821 1.00 98.19 90 THR A O 1
ATOM 643 N N . GLY A 1 91 ? -11.126 2.006 9.939 1.00 95.88 91 GLY A N 1
ATOM 644 C CA . GLY A 1 91 ? -11.321 3.275 9.261 1.00 95.88 91 GLY A CA 1
ATOM 645 C C . GLY A 1 91 ? -9.993 3.987 9.007 1.00 95.88 91 GLY A C 1
ATOM 646 O O . GLY A 1 91 ? -8.936 3.368 8.903 1.00 95.88 91 GLY A O 1
ATOM 647 N N . THR A 1 92 ? -10.013 5.316 8.973 1.00 94.50 92 THR A N 1
ATOM 648 C CA . THR A 1 92 ? -8.801 6.112 8.721 1.00 94.50 92 THR A CA 1
ATOM 649 C C . THR A 1 92 ? -7.708 5.913 9.779 1.00 94.50 92 THR A C 1
ATOM 651 O O . THR A 1 92 ? -6.535 6.083 9.461 1.00 94.50 92 THR A O 1
ATOM 654 N N . SER A 1 93 ? -8.063 5.492 11.001 1.00 97.44 93 SER A N 1
ATOM 655 C CA . SER A 1 93 ? -7.099 5.182 12.070 1.00 97.44 93 SER A CA 1
ATOM 656 C C . SER A 1 93 ? -6.246 3.935 11.801 1.00 97.44 93 SER A C 1
ATOM 658 O O . SER A 1 93 ? -5.166 3.802 12.368 1.00 97.44 93 SER A O 1
ATOM 660 N N . ALA A 1 94 ? -6.703 3.045 10.914 1.00 98.31 94 ALA A N 1
ATOM 661 C CA . ALA A 1 94 ? -5.955 1.864 10.493 1.00 98.31 94 ALA A CA 1
ATOM 662 C C . ALA A 1 94 ? -4.853 2.174 9.471 1.00 98.31 94 ALA A C 1
ATOM 664 O O . ALA A 1 94 ? -4.014 1.324 9.201 1.00 98.31 94 ALA A O 1
ATOM 665 N N . ASN A 1 95 ? -4.849 3.367 8.876 1.00 97.75 95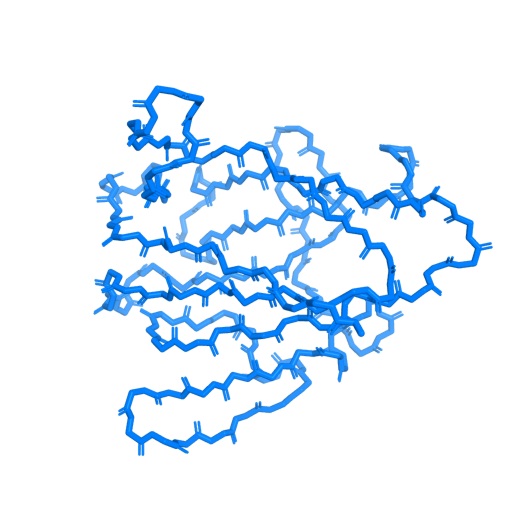 ASN A N 1
ATOM 666 C CA . ASN A 1 95 ? -3.867 3.752 7.868 1.00 97.75 95 ASN A CA 1
ATOM 667 C C . ASN A 1 95 ? -2.550 4.231 8.510 1.00 97.75 95 ASN A C 1
ATOM 669 O O . ASN A 1 95 ? -2.511 4.507 9.708 1.00 97.75 95 ASN A O 1
ATOM 673 N N . ALA A 1 96 ? -1.497 4.394 7.699 1.00 97.69 96 ALA A N 1
ATOM 674 C CA . ALA A 1 96 ? -0.197 4.930 8.127 1.00 97.69 96 ALA A CA 1
ATOM 675 C C . ALA A 1 96 ? 0.428 4.151 9.301 1.00 97.69 96 ALA A C 1
ATOM 677 O O . ALA A 1 96 ? 0.902 4.733 10.274 1.00 97.69 96 ALA A O 1
ATOM 678 N N . GLN A 1 97 ? 0.407 2.822 9.205 1.00 98.31 97 GLN A N 1
ATOM 679 C CA . GLN A 1 97 ? 0.951 1.919 10.221 1.00 98.31 97 GLN A CA 1
ATOM 680 C C . GLN A 1 97 ? 2.323 1.402 9.796 1.00 98.31 97 GLN A C 1
ATOM 682 O O . GLN A 1 97 ? 2.636 1.360 8.610 1.00 98.31 97 GLN A O 1
ATOM 687 N N . SER A 1 98 ? 3.147 1.007 10.766 1.00 98.06 98 SER A N 1
ATOM 688 C CA . SER A 1 98 ? 4.555 0.648 10.522 1.00 98.06 98 SER A CA 1
ATOM 689 C C . SER A 1 98 ? 4.897 -0.824 10.784 1.00 98.06 98 SER A C 1
ATOM 691 O O . SER A 1 98 ? 6.062 -1.209 10.727 1.00 98.06 98 SER A O 1
ATOM 693 N N . SER A 1 99 ? 3.908 -1.635 11.165 1.00 98.38 99 SER A N 1
ATOM 694 C CA . SER A 1 99 ? 4.059 -3.065 11.468 1.00 98.38 99 SER A CA 1
ATOM 695 C C . SER A 1 99 ? 2.695 -3.759 11.486 1.00 98.38 99 SER A C 1
ATOM 697 O O . SER A 1 99 ? 1.668 -3.081 11.561 1.00 98.38 99 SER A O 1
ATOM 699 N N . GLY A 1 100 ? 2.675 -5.092 11.481 1.00 98.38 100 GLY A N 1
ATOM 700 C CA . GLY A 1 100 ? 1.439 -5.879 11.532 1.00 98.38 100 GLY A CA 1
ATOM 701 C C . GLY A 1 100 ? 0.744 -5.969 10.175 1.00 98.38 100 GLY A C 1
ATOM 702 O O . GLY A 1 100 ? 1.385 -5.843 9.136 1.00 98.38 100 GLY A O 1
ATOM 703 N N . TYR A 1 101 ? -0.570 -6.180 10.179 1.00 98.62 101 TYR A N 1
ATOM 704 C CA . TYR A 1 101 ? -1.346 -6.387 8.957 1.00 98.62 101 TYR A CA 1
ATOM 705 C C . TYR A 1 101 ? -2.248 -5.195 8.681 1.00 98.62 101 TYR A C 1
ATOM 707 O O . TYR A 1 101 ? -3.152 -4.913 9.467 1.00 98.62 101 TYR A O 1
ATOM 715 N N . LEU A 1 102 ? -2.048 -4.528 7.547 1.00 98.56 102 LEU A N 1
ATOM 716 C CA . LEU A 1 102 ? -3.015 -3.581 7.005 1.00 98.56 102 LEU A CA 1
ATOM 717 C C . LEU A 1 102 ? -3.906 -4.307 5.999 1.00 98.56 102 LEU A C 1
ATOM 719 O O . LEU A 1 102 ? -3.452 -4.786 4.967 1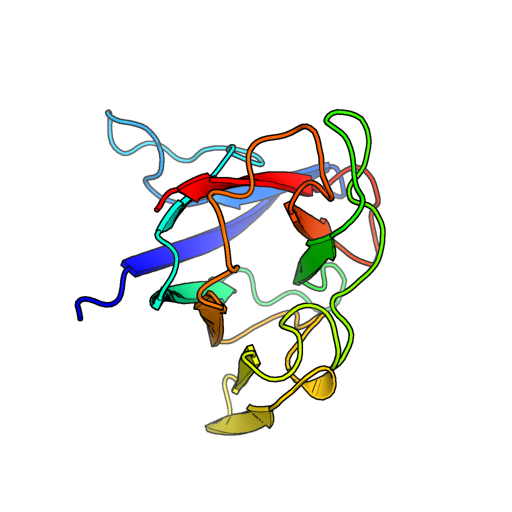.00 98.56 102 LEU A O 1
ATOM 723 N N . ILE A 1 103 ? -5.192 -4.378 6.293 1.00 97.81 103 ILE A N 1
ATOM 724 C CA . ILE A 1 103 ? -6.201 -5.031 5.472 1.00 97.81 103 ILE A CA 1
ATOM 725 C C . ILE A 1 103 ? -7.038 -3.944 4.812 1.00 97.81 103 ILE A C 1
ATOM 727 O O . ILE A 1 103 ? -7.614 -3.088 5.487 1.00 97.81 103 ILE A O 1
ATOM 731 N N . TRP A 1 104 ? -7.156 -4.009 3.492 1.00 95.44 104 TRP A N 1
ATOM 732 C CA . TRP A 1 104 ? -7.994 -3.107 2.722 1.00 95.44 104 TRP A CA 1
ATOM 733 C C . TRP A 1 104 ? -9.064 -3.885 1.970 1.00 95.44 104 TRP A C 1
ATOM 735 O O . TRP A 1 104 ? -8.774 -4.726 1.115 1.00 95.44 104 TRP A O 1
ATOM 745 N N . LYS A 1 105 ? -10.326 -3.590 2.292 1.00 92.50 105 LYS A N 1
ATOM 746 C CA . LYS A 1 105 ? -11.471 -4.048 1.503 1.00 92.50 105 LYS A CA 1
ATOM 747 C C . LYS A 1 105 ? -11.704 -3.025 0.400 1.00 92.50 105 LYS A C 1
ATOM 749 O O . LYS A 1 105 ? -12.331 -1.989 0.634 1.00 92.50 105 LYS A O 1
ATOM 754 N N . VAL A 1 106 ? -11.160 -3.292 -0.781 1.00 88.81 106 VAL A N 1
ATOM 755 C CA . VAL A 1 106 ? -11.208 -2.349 -1.900 1.00 88.81 106 VAL A CA 1
ATOM 756 C C . VAL A 1 106 ? -12.678 -2.042 -2.205 1.00 88.81 106 VAL A C 1
ATOM 758 O O . VAL A 1 106 ? -13.430 -2.972 -2.512 1.00 88.81 106 VAL A O 1
ATOM 761 N N . PRO A 1 107 ? -13.135 -0.781 -2.071 1.00 81.50 107 PRO A N 1
ATOM 762 C CA . PRO A 1 107 ? -14.519 -0.439 -2.360 1.00 81.50 107 PRO A CA 1
ATOM 763 C C . PRO A 1 107 ? -14.897 -0.832 -3.790 1.00 81.50 107 PRO A C 1
ATOM 765 O O . PRO A 1 107 ? -14.077 -0.778 -4.706 1.00 81.50 107 PRO A O 1
ATOM 768 N N . HIS A 1 108 ? -16.163 -1.187 -3.992 1.00 74.75 108 HIS A N 1
ATOM 769 C CA . HIS A 1 108 ? -16.712 -1.277 -5.337 1.00 74.75 108 HIS A CA 1
ATOM 770 C C . HIS A 1 108 ? -17.021 0.141 -5.826 1.00 74.75 108 HIS A C 1
ATOM 772 O O . HIS A 1 108 ? -18.103 0.679 -5.579 1.00 74.75 108 HIS A O 1
ATOM 778 N N . PHE A 1 109 ? -16.045 0.782 -6.464 1.00 66.88 109 PHE A N 1
ATOM 779 C CA . PHE A 1 109 ? -16.256 2.077 -7.104 1.00 66.88 109 PHE A CA 1
ATOM 780 C C . PHE A 1 109 ? -17.241 1.905 -8.270 1.00 66.88 109 PHE A C 1
ATOM 782 O O . PHE A 1 109 ? -17.215 0.895 -8.964 1.00 66.88 109 PHE A O 1
ATOM 789 N N . ALA A 1 110 ? -18.153 2.860 -8.467 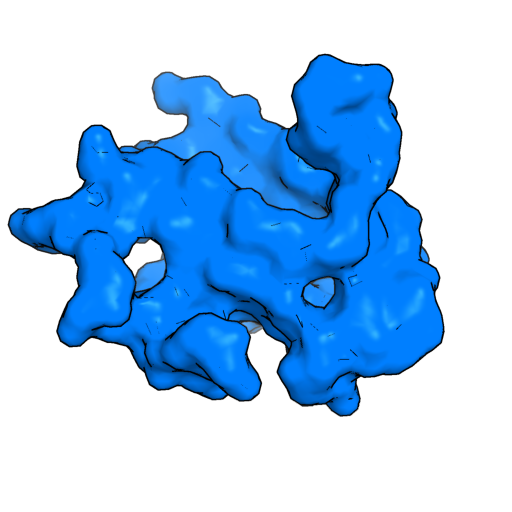1.00 54.38 110 ALA A N 1
ATOM 790 C CA . ALA A 1 110 ? -19.290 2.710 -9.386 1.00 54.38 110 ALA A CA 1
ATOM 791 C C . ALA A 1 110 ? -18.925 2.589 -10.888 1.00 54.38 110 ALA A C 1
ATOM 793 O O . ALA A 1 110 ? -19.812 2.407 -11.713 1.00 54.38 110 ALA A O 1
ATOM 794 N N . ALA A 1 111 ? -17.647 2.663 -11.253 1.00 45.47 111 ALA A N 1
ATOM 795 C CA . ALA A 1 111 ? -17.088 2.311 -12.554 1.00 45.47 111 ALA A CA 1
ATOM 796 C C . ALA A 1 111 ? -15.569 2.151 -12.376 1.00 45.47 111 ALA A C 1
ATOM 798 O O . ALA A 1 111 ? -14.994 2.818 -11.513 1.00 45.47 111 ALA A O 1
ATOM 799 N N . ASN A 1 112 ? -14.939 1.282 -13.169 1.00 45.34 112 ASN A N 1
ATOM 800 C CA . ASN A 1 112 ? -13.500 0.995 -13.195 1.00 45.34 112 ASN A CA 1
ATOM 801 C C . ASN A 1 112 ? -12.674 2.271 -12.964 1.00 45.34 112 ASN A C 1
ATOM 803 O O . ASN A 1 112 ? -12.636 3.143 -13.835 1.00 45.34 112 ASN A O 1
ATOM 807 N N . GLN A 1 113 ? -12.010 2.394 -11.810 1.00 53.47 113 GLN A N 1
ATOM 808 C CA . GLN A 1 113 ? -11.108 3.517 -11.560 1.00 53.47 113 GLN A CA 1
ATOM 809 C C . GLN A 1 113 ? -9.790 3.264 -12.299 1.00 53.47 113 GLN A C 1
ATOM 811 O O . GLN A 1 113 ? -8.805 2.797 -11.737 1.00 53.47 113 GLN A O 1
ATOM 816 N N . HIS A 1 114 ? -9.811 3.546 -13.604 1.00 47.78 114 HIS A N 1
ATOM 817 C CA . HIS A 1 114 ? -8.612 3.731 -14.412 1.00 47.78 114 HIS A CA 1
ATOM 818 C C . HIS A 1 114 ? -8.013 5.123 -14.169 1.00 47.78 114 HIS A C 1
ATOM 820 O O . HIS A 1 114 ? -8.711 6.051 -13.755 1.00 47.78 114 HIS A O 1
ATOM 826 N N . ALA A 1 115 ? -6.719 5.232 -14.479 1.00 45.94 115 ALA A N 1
ATOM 827 C CA . ALA A 1 115 ? -5.743 6.267 -14.120 1.00 45.94 115 ALA A CA 1
ATOM 828 C C . ALA A 1 115 ? -6.102 7.760 -14.334 1.00 45.94 115 ALA A C 1
ATOM 830 O O . ALA A 1 115 ? -5.282 8.642 -14.106 1.00 45.94 115 ALA A O 1
ATOM 831 N N . SER A 1 116 ? -7.304 8.094 -14.799 1.00 45.38 116 SER A N 1
ATOM 832 C CA . SER A 1 116 ? -7.745 9.469 -15.059 1.00 45.38 116 SER A CA 1
ATOM 833 C C . SER A 1 116 ? -8.701 10.039 -14.003 1.00 45.38 116 SER A C 1
ATOM 835 O O . SER A 1 116 ? -9.070 11.208 -14.094 1.00 45.38 116 SER A O 1
ATOM 837 N N . THR A 1 117 ? -9.046 9.277 -12.957 1.00 43.25 117 THR A N 1
ATOM 838 C CA . THR A 1 117 ? -9.722 9.824 -11.763 1.00 43.25 117 THR A CA 1
ATOM 839 C C . THR A 1 117 ? -9.162 9.215 -10.474 1.00 43.25 117 THR A C 1
ATOM 841 O O . THR A 1 117 ? -9.603 8.156 -10.044 1.00 43.25 117 THR A O 1
ATOM 844 N N . GLY A 1 118 ? -8.220 9.919 -9.833 1.00 54.22 118 GLY A N 1
ATOM 845 C CA . GLY A 1 118 ? -7.800 9.666 -8.450 1.00 54.22 118 GLY A CA 1
ATOM 846 C C . GLY A 1 118 ? -6.908 8.442 -8.238 1.00 54.22 118 GLY A C 1
ATOM 847 O O . GLY A 1 118 ? -7.288 7.563 -7.465 1.00 54.22 118 GLY A O 1
ATOM 848 N N . ASP A 1 119 ? -5.726 8.418 -8.869 1.00 77.81 119 ASP A N 1
ATOM 849 C CA . ASP A 1 119 ? -4.743 7.329 -8.745 1.00 77.81 119 ASP A CA 1
ATOM 850 C C . ASP A 1 119 ? -4.519 6.934 -7.280 1.00 77.81 119 ASP A C 1
ATOM 852 O O . ASP A 1 119 ? -4.252 7.791 -6.426 1.00 77.81 119 ASP A O 1
ATOM 856 N N . TYR A 1 120 ? -4.648 5.632 -7.001 1.00 88.56 120 TYR A N 1
ATOM 857 C CA . TYR A 1 120 ? -4.327 5.058 -5.701 1.00 88.56 120 TYR A CA 1
ATOM 858 C C . TYR A 1 120 ? -2.857 4.708 -5.645 1.00 88.56 120 TYR A C 1
ATOM 860 O O . TYR A 1 120 ? -2.248 4.269 -6.619 1.00 88.56 120 TYR A O 1
ATOM 868 N N . HIS A 1 121 ? -2.299 4.875 -4.462 1.00 93.06 121 HIS A N 1
ATOM 869 C CA . HIS A 1 121 ? -0.908 4.591 -4.186 1.00 93.06 121 HIS A CA 1
ATOM 870 C C . HIS A 1 121 ? -0.790 3.997 -2.798 1.00 93.06 121 HIS A C 1
ATOM 872 O O . HIS A 1 121 ? -1.621 4.260 -1.926 1.00 93.06 121 HIS A O 1
ATOM 878 N N . TYR A 1 122 ? 0.288 3.265 -2.570 1.00 96.12 122 TYR A N 1
ATOM 879 C CA . TYR A 1 122 ? 0.845 3.181 -1.232 1.00 96.12 122 TYR A CA 1
ATOM 880 C C . TYR A 1 122 ? 2.036 4.123 -1.146 1.00 96.12 122 TYR A C 1
ATOM 882 O O . TYR A 1 122 ? 2.774 4.276 -2.116 1.00 96.12 122 TYR A O 1
ATOM 890 N N . GLN A 1 123 ? 2.223 4.767 -0.000 1.00 96.81 123 GLN A N 1
ATOM 891 C CA . GLN A 1 123 ? 3.380 5.621 0.233 1.00 96.81 123 GLN A CA 1
ATOM 892 C C . GLN A 1 123 ? 3.760 5.649 1.708 1.00 96.81 123 GLN A C 1
ATOM 894 O O . GLN A 1 123 ? 2.895 5.602 2.587 1.00 96.81 123 GLN A O 1
ATOM 899 N N . CYS A 1 124 ? 5.055 5.809 1.972 1.00 97.56 124 CYS A N 1
ATOM 900 C CA . CYS A 1 124 ? 5.539 6.144 3.297 1.00 97.56 124 CYS A CA 1
ATOM 901 C C . CYS A 1 124 ? 5.137 7.575 3.664 1.00 97.56 124 CYS A C 1
ATOM 903 O O . CYS A 1 124 ? 5.550 8.530 3.007 1.00 97.56 124 CYS A O 1
ATOM 905 N N . THR A 1 125 ? 4.398 7.778 4.754 1.00 96.69 125 THR A N 1
ATOM 906 C CA . THR A 1 125 ? 4.004 9.145 5.147 1.00 96.69 125 THR A CA 1
ATOM 907 C C . THR A 1 125 ? 5.179 10.014 5.597 1.00 96.69 125 THR A C 1
ATOM 909 O O . THR A 1 125 ? 5.046 11.235 5.613 1.00 96.69 125 THR A O 1
ATOM 912 N N . SER A 1 126 ? 6.315 9.404 5.947 1.00 96.81 126 SER A N 1
ATOM 913 C CA . SER A 1 126 ? 7.540 10.102 6.356 1.00 96.81 126 SER A CA 1
ATOM 914 C C . SER A 1 126 ? 8.504 10.373 5.197 1.00 96.81 126 SER A C 1
ATOM 916 O O . SER A 1 126 ? 9.332 11.275 5.296 1.00 96.81 126 SER A O 1
ATOM 918 N N . HIS A 1 127 ? 8.413 9.618 4.098 1.00 95.94 127 HIS A N 1
ATOM 919 C CA . HIS A 1 127 ? 9.379 9.669 3.001 1.00 95.94 127 HIS A CA 1
ATOM 920 C C . HIS A 1 127 ? 8.661 9.654 1.652 1.00 95.94 127 HIS A C 1
ATOM 922 O O . HIS A 1 127 ? 8.186 8.619 1.189 1.00 95.94 127 HIS A O 1
ATOM 928 N N . ALA A 1 128 ? 8.609 10.813 0.997 1.00 93.19 128 ALA A N 1
ATOM 929 C CA . ALA A 1 128 ? 7.817 10.988 -0.218 1.00 93.19 128 ALA A CA 1
ATOM 930 C C . ALA A 1 128 ? 8.273 10.108 -1.399 1.00 93.19 128 ALA A C 1
ATOM 932 O O . ALA A 1 128 ? 7.454 9.800 -2.259 1.00 93.19 128 ALA A O 1
ATOM 933 N N . ALA A 1 129 ? 9.544 9.695 -1.433 1.00 93.19 129 ALA A N 1
ATOM 934 C CA . ALA A 1 129 ? 10.089 8.846 -2.494 1.00 93.19 129 ALA A CA 1
ATOM 935 C C . ALA A 1 129 ? 9.651 7.373 -2.396 1.00 93.19 129 ALA A C 1
ATOM 937 O O . ALA A 1 129 ? 9.641 6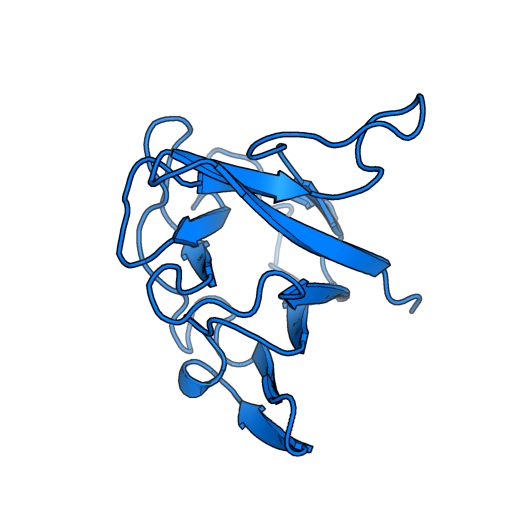.697 -3.415 1.00 93.19 129 ALA A O 1
ATOM 938 N N . MET A 1 130 ? 9.238 6.902 -1.212 1.00 96.44 130 MET A N 1
ATOM 939 C CA . MET A 1 130 ? 8.837 5.509 -0.981 1.00 96.44 130 MET A CA 1
ATOM 940 C C . MET A 1 130 ? 7.375 5.307 -1.355 1.00 96.44 130 MET A C 1
ATOM 942 O O . MET A 1 130 ? 6.498 5.382 -0.486 1.00 96.44 130 MET A O 1
ATOM 946 N N . PHE A 1 131 ? 7.086 5.116 -2.636 1.00 95.50 131 PHE A N 1
ATOM 947 C CA . PHE A 1 131 ? 5.717 4.917 -3.094 1.00 95.50 131 PHE A CA 1
ATOM 948 C C . PHE A 1 131 ? 5.635 4.077 -4.359 1.00 95.50 131 PHE A C 1
ATOM 950 O O . PHE A 1 131 ? 6.483 4.175 -5.238 1.00 95.50 131 PHE A O 1
ATOM 957 N N . GLY A 1 132 ? 4.536 3.340 -4.488 1.00 93.88 132 GLY A N 1
ATOM 958 C CA . GLY A 1 132 ? 4.158 2.666 -5.724 1.00 93.88 132 GLY A CA 1
ATOM 959 C C . GLY A 1 132 ? 2.694 2.911 -6.064 1.00 93.88 132 GLY A C 1
ATOM 960 O O . GLY A 1 132 ? 1.882 3.301 -5.218 1.00 93.88 132 GLY A O 1
ATOM 961 N N . GLN A 1 133 ? 2.357 2.723 -7.337 1.00 91.44 133 GLN A N 1
ATOM 962 C CA . GLN A 1 133 ? 0.986 2.835 -7.833 1.00 91.44 133 GLN A CA 1
ATOM 963 C C . GLN A 1 133 ? 0.155 1.600 -7.477 1.00 91.44 133 GLN A C 1
ATOM 965 O O . GLN A 1 133 ? 0.671 0.486 -7.402 1.00 91.44 133 GLN A O 1
ATOM 970 N N . ILE A 1 134 ? -1.147 1.798 -7.286 1.00 91.00 134 ILE A N 1
ATOM 971 C CA . ILE A 1 134 ? -2.137 0.736 -7.132 1.00 91.00 134 ILE A CA 1
ATOM 972 C C . ILE A 1 134 ? -3.200 0.915 -8.215 1.00 91.00 134 ILE A C 1
ATOM 974 O O . ILE A 1 134 ? -4.009 1.841 -8.172 1.00 91.00 134 ILE A O 1
ATOM 978 N N . PHE A 1 135 ? -3.221 -0.005 -9.170 1.00 87.31 135 PHE A N 1
ATOM 979 C CA . PHE A 1 135 ? -4.234 -0.078 -10.211 1.00 87.31 135 PHE A CA 1
ATOM 980 C C . PHE A 1 135 ? -5.414 -0.918 -9.727 1.00 87.31 135 PHE A C 1
ATOM 982 O O . PHE A 1 135 ? -5.247 -2.090 -9.386 1.00 87.31 135 PHE A O 1
ATOM 989 N N . ILE A 1 136 ? -6.611 -0.326 -9.710 1.00 86.12 136 ILE A N 1
ATOM 990 C CA . ILE A 1 136 ? -7.843 -1.004 -9.296 1.00 86.12 136 ILE A CA 1
ATOM 991 C C . ILE A 1 136 ? -8.632 -1.433 -10.535 1.00 86.12 136 ILE A C 1
ATOM 993 O O . ILE A 1 136 ? -9.173 -0.611 -11.270 1.00 86.12 136 ILE A O 1
ATOM 997 N N . MET A 1 137 ? -8.700 -2.738 -10.748 1.00 83.62 137 MET A N 1
ATOM 998 C CA . MET A 1 137 ? -9.460 -3.407 -11.800 1.00 83.62 137 MET A CA 1
ATOM 999 C C . MET A 1 137 ? -10.885 -3.716 -11.318 1.00 83.62 137 MET A C 1
ATOM 1001 O O . MET A 1 137 ? -11.133 -3.769 -10.114 1.00 83.62 137 MET A O 1
ATOM 1005 N N . SER A 1 138 ? -11.821 -3.920 -12.243 1.00 77.56 138 SER A N 1
ATOM 1006 C CA . SER A 1 138 ? -13.210 -4.326 -11.959 1.00 77.56 138 SER A CA 1
ATOM 1007 C C . SER A 1 138 ? -13.412 -5.827 -12.009 1.00 77.56 138 SER A C 1
ATOM 1009 O O . SER A 1 138 ? -12.881 -6.416 -12.978 1.00 77.56 138 SER A O 1
#

Radius of gyration: 13.7 Å; chains: 1; bounding box: 36×28×35 Å

pLDDT: mean 89.07, std 13.91, range [43.25, 98.69]